Protein AF-A0A1C6GNT0-F1 (afdb_monomer_lite)

pLDDT: mean 76.72, std 12.76, range [43.44, 89.62]

Radius of gyration: 13.87 Å; chains: 1; bounding box: 28×22×47 Å

Sequence (69 aa):
MKKAKKFFDKHKKLSYFGNFIISLLGIIIFPYLFMPNFKGFILGLILTIIVLNILGLRWGPLLFKPKNN

Foldseek 3Di:
DVPLLVVCVVVVVVLQVVLVVLCCCLQPVQCVPPNVDPVSNVVSVVVSVVVSVVRNRDHDPPDDPPPDD

Secondary structure (DSSP, 8-state):
-HHHHHHHHH-HHHHHHHHHHHHHIIIIIHHHHH--SHHHHHHHHHHHHHHHHHHT--S-TTS------

Structure (mmCIF, N/CA/C/O backbone):
data_AF-A0A1C6GNT0-F1
#
_entry.id   AF-A0A1C6GNT0-F1
#
loop_
_atom_site.group_PDB
_atom_site.id
_atom_site.type_symbol
_atom_site.label_atom_id
_atom_site.label_alt_id
_atom_site.label_comp_id
_atom_site.label_asym_id
_atom_site.label_entity_id
_atom_site.label_seq_id
_atom_site.pdbx_PDB_ins_code
_atom_site.Cartn_x
_atom_site.Cartn_y
_atom_site.Cartn_z
_atom_site.occupancy
_atom_site.B_iso_or_equiv
_atom_site.auth_seq_id
_atom_site.auth_comp_id
_atom_site.auth_asym_id
_atom_site.auth_atom_id
_atom_site.pdbx_PDB_model_num
ATOM 1 N N . MET A 1 1 ? -8.802 15.801 5.085 1.00 52.56 1 MET A N 1
ATOM 2 C CA . MET A 1 1 ? -7.883 14.696 5.458 1.00 52.56 1 MET A CA 1
ATOM 3 C C . MET A 1 1 ? -8.232 13.947 6.758 1.00 52.56 1 MET A C 1
ATOM 5 O O . MET A 1 1 ? -7.973 12.756 6.818 1.00 52.56 1 MET A O 1
ATOM 9 N N . LYS A 1 2 ? -8.878 14.547 7.780 1.00 59.09 2 LYS A N 1
ATOM 10 C CA . LYS A 1 2 ? -9.198 13.842 9.052 1.00 59.09 2 LYS A CA 1
ATOM 11 C C . LYS A 1 2 ? -10.224 12.691 8.942 1.00 59.09 2 LYS A C 1
ATOM 13 O O . LYS A 1 2 ? -10.181 11.777 9.754 1.00 59.09 2 LYS A O 1
ATOM 18 N N . LYS A 1 3 ? -11.138 12.714 7.959 1.00 68.19 3 LYS A N 1
ATOM 19 C CA . LYS A 1 3 ? -12.216 11.709 7.822 1.00 68.19 3 LYS A CA 1
ATOM 20 C C . LYS A 1 3 ? -11.707 10.331 7.372 1.00 68.19 3 LYS A C 1
ATOM 22 O O . LYS A 1 3 ? -12.088 9.342 7.983 1.00 68.19 3 LYS A O 1
ATOM 27 N N . ALA A 1 4 ? -10.822 10.275 6.371 1.00 66.12 4 ALA A N 1
ATOM 28 C CA . ALA A 1 4 ? -10.257 9.017 5.866 1.00 66.12 4 ALA A CA 1
ATOM 29 C C . ALA A 1 4 ? -9.426 8.306 6.942 1.00 66.12 4 ALA A C 1
ATOM 31 O O . ALA A 1 4 ? -9.689 7.152 7.265 1.00 66.12 4 ALA A O 1
ATOM 32 N N . LYS A 1 5 ? -8.523 9.041 7.602 1.00 68.38 5 LYS A N 1
ATOM 33 C CA . LYS A 1 5 ? -7.731 8.521 8.722 1.00 68.38 5 LYS A CA 1
ATOM 34 C C . LYS A 1 5 ? -8.617 7.975 9.851 1.00 68.38 5 LYS A C 1
ATOM 36 O O . LYS A 1 5 ? -8.424 6.850 10.292 1.00 68.38 5 LYS A O 1
ATOM 41 N N . LYS A 1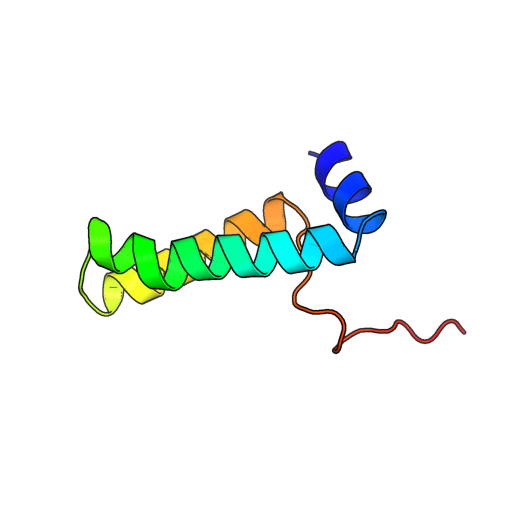 6 ? -9.662 8.717 10.245 1.00 74.88 6 LYS A N 1
ATOM 42 C CA . LYS A 1 6 ? -10.619 8.293 11.286 1.00 74.88 6 LYS A CA 1
ATOM 43 C C . LYS A 1 6 ? -11.452 7.068 10.870 1.00 74.88 6 LYS A C 1
ATOM 45 O O . LYS A 1 6 ? -11.795 6.249 11.718 1.00 74.88 6 LYS A O 1
ATOM 50 N N . PHE A 1 7 ? -11.758 6.925 9.580 1.00 77.56 7 PHE A N 1
ATOM 51 C CA . PHE A 1 7 ? -12.437 5.753 9.024 1.00 77.56 7 PHE A CA 1
ATOM 52 C C . PHE A 1 7 ? -11.543 4.508 9.072 1.00 77.56 7 PHE A C 1
ATOM 54 O O . PHE A 1 7 ? -11.958 3.479 9.602 1.00 77.56 7 PHE A O 1
ATOM 61 N N . PHE A 1 8 ? -10.298 4.604 8.603 1.00 73.81 8 PHE A N 1
ATOM 62 C CA . PHE A 1 8 ? -9.352 3.484 8.639 1.00 73.81 8 PHE A CA 1
ATOM 63 C C . PHE A 1 8 ? -8.904 3.128 10.064 1.00 73.81 8 PHE A C 1
ATOM 65 O O . PHE A 1 8 ? -8.690 1.952 10.356 1.00 73.81 8 PHE A O 1
ATOM 72 N N . ASP A 1 9 ? -8.862 4.099 10.979 1.00 70.62 9 ASP A N 1
ATOM 73 C CA . ASP A 1 9 ? -8.659 3.841 12.409 1.00 70.62 9 ASP A CA 1
ATOM 74 C C . ASP A 1 9 ? -9.821 3.048 13.029 1.00 70.62 9 ASP A C 1
ATOM 76 O O . ASP A 1 9 ? -9.588 2.145 13.839 1.00 70.62 9 ASP A O 1
ATOM 80 N N . LYS A 1 10 ? -11.066 3.337 12.623 1.00 79.19 10 LYS A N 1
ATOM 81 C CA . LYS A 1 10 ? -12.257 2.576 13.038 1.00 79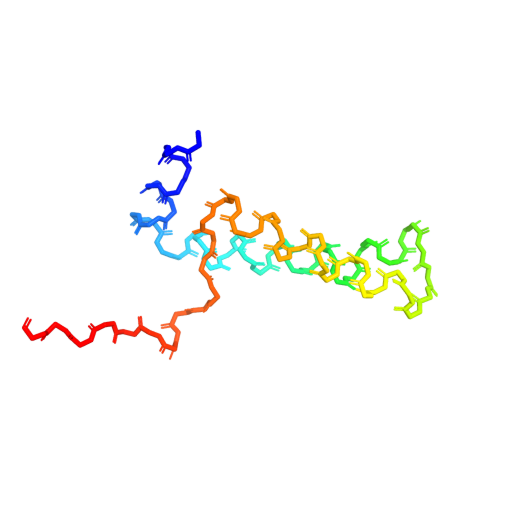.19 10 LYS A CA 1
ATOM 82 C C . LYS A 1 10 ? -12.294 1.182 12.398 1.00 79.19 10 LYS A C 1
ATOM 84 O O . LYS A 1 10 ? -12.693 0.217 13.046 1.00 79.19 10 LYS A O 1
ATOM 89 N N . HIS A 1 11 ? -11.838 1.059 11.153 1.00 81.12 11 HIS A N 1
ATOM 90 C CA . HIS A 1 11 ? -11.867 -0.176 10.371 1.00 81.12 11 HIS A CA 1
ATOM 91 C C . HIS A 1 11 ? -10.457 -0.718 10.103 1.00 81.12 11 HIS A C 1
ATOM 93 O O . HIS A 1 11 ? -9.988 -0.766 8.965 1.00 81.12 11 HIS A O 1
ATOM 99 N N . LYS A 1 12 ? -9.792 -1.197 11.162 1.00 74.19 12 LYS A N 1
ATOM 100 C CA . LYS A 1 12 ? -8.404 -1.696 11.105 1.00 74.19 12 LYS A CA 1
ATOM 101 C C . LYS A 1 12 ? -8.171 -2.751 10.013 1.00 74.19 12 LYS A C 1
ATOM 103 O O . LYS A 1 12 ? -7.184 -2.662 9.298 1.00 74.19 12 LYS A O 1
ATOM 108 N N . LYS A 1 13 ? -9.093 -3.706 9.817 1.00 78.69 13 LYS A N 1
ATOM 109 C CA . LYS A 1 13 ? -8.986 -4.720 8.742 1.00 78.69 13 LYS A CA 1
ATOM 110 C C . LYS A 1 13 ? -8.916 -4.091 7.344 1.00 78.69 13 LYS A C 1
ATOM 112 O O . LYS A 1 13 ? -8.080 -4.491 6.544 1.00 78.69 13 LYS A O 1
ATOM 117 N N . LEU A 1 14 ? -9.747 -3.079 7.080 1.00 79.19 14 LEU A N 1
ATOM 118 C CA . LEU A 1 14 ? -9.739 -2.336 5.815 1.00 79.19 14 LEU A CA 1
ATOM 119 C C . LEU A 1 14 ? -8.480 -1.479 5.669 1.00 79.19 14 LEU A C 1
ATOM 121 O O . LEU A 1 14 ? -7.969 -1.335 4.565 1.00 79.19 14 LEU A O 1
ATOM 125 N N . SER A 1 15 ? -7.951 -0.960 6.778 1.00 80.38 15 SER A N 1
ATOM 126 C CA . SER A 1 15 ? -6.670 -0.250 6.796 1.00 80.38 15 SER A CA 1
ATOM 127 C C . SER A 1 15 ? -5.513 -1.157 6.355 1.00 80.38 15 SER A C 1
ATOM 129 O O . SER A 1 15 ? -4.715 -0.779 5.502 1.00 80.38 15 SER A O 1
ATOM 131 N N . TYR A 1 16 ? -5.468 -2.394 6.858 1.00 80.06 16 TYR A N 1
ATOM 132 C CA . TYR A 1 16 ? -4.454 -3.375 6.459 1.00 80.06 16 TYR A CA 1
ATOM 133 C C . TYR A 1 16 ? -4.614 -3.840 5.016 1.00 80.06 16 TYR A C 1
ATOM 135 O O . TYR A 1 16 ? -3.629 -3.957 4.291 1.00 80.06 16 TYR A O 1
ATOM 143 N N . PHE A 1 17 ? -5.854 -4.066 4.590 1.00 84.31 17 PHE A N 1
ATOM 144 C CA . PHE A 1 17 ? -6.147 -4.460 3.218 1.00 84.31 17 PHE A CA 1
ATOM 145 C C . PHE A 1 17 ? -5.777 -3.354 2.220 1.00 84.31 17 PHE A C 1
ATOM 147 O O . PHE A 1 17 ? -5.113 -3.619 1.221 1.00 84.31 17 PHE A O 1
ATOM 154 N N . GLY A 1 18 ? -6.112 -2.099 2.535 1.00 84.25 18 GLY A N 1
ATOM 155 C CA . GLY A 1 18 ? -5.704 -0.940 1.745 1.00 84.25 18 GLY A CA 1
ATOM 156 C C . GLY A 1 18 ? -4.186 -0.789 1.680 1.00 84.25 18 GLY A C 1
ATOM 157 O O . GLY A 1 18 ? -3.650 -0.543 0.603 1.00 84.25 18 GLY A O 1
ATOM 158 N N . ASN A 1 19 ? -3.485 -1.009 2.800 1.00 86.75 19 ASN A N 1
ATOM 159 C CA . ASN A 1 19 ? -2.024 -1.001 2.820 1.00 86.75 19 ASN A CA 1
ATOM 160 C C . ASN A 1 19 ? -1.443 -2.035 1.855 1.00 86.75 19 ASN A C 1
ATOM 162 O O . ASN A 1 19 ? -0.607 -1.697 1.026 1.00 86.75 19 ASN A O 1
ATOM 166 N N . PHE A 1 20 ? -1.924 -3.276 1.937 1.00 84.56 20 PHE A N 1
ATOM 167 C CA . PHE A 1 20 ? -1.472 -4.362 1.073 1.00 84.56 20 PHE A CA 1
ATOM 168 C C . PHE A 1 20 ? -1.690 -4.045 -0.411 1.00 84.56 20 PHE A C 1
ATOM 170 O O . PHE A 1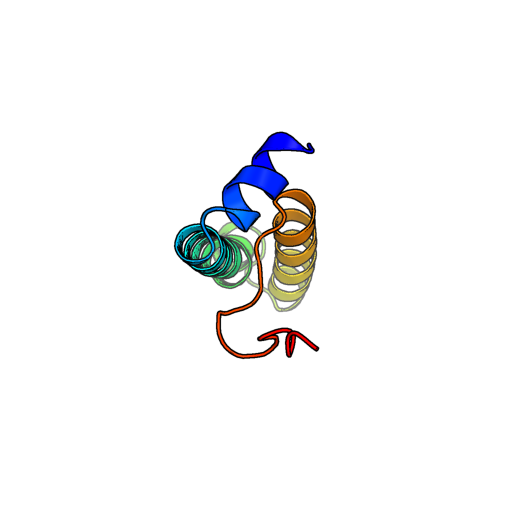 20 ? -0.758 -4.182 -1.197 1.00 84.56 20 PHE A O 1
ATOM 177 N N . ILE A 1 21 ? -2.876 -3.549 -0.782 1.00 88.69 21 ILE A N 1
ATOM 178 C CA . ILE A 1 21 ? -3.186 -3.171 -2.170 1.00 88.69 21 ILE A CA 1
ATOM 179 C C . ILE A 1 21 ? -2.262 -2.055 -2.664 1.00 88.69 21 ILE A C 1
ATOM 181 O O . ILE A 1 21 ? -1.707 -2.157 -3.756 1.00 88.69 21 ILE A O 1
ATOM 185 N N . ILE A 1 22 ? -2.075 -0.999 -1.870 1.00 87.88 22 ILE A N 1
ATOM 186 C CA . ILE A 1 22 ? -1.243 0.148 -2.259 1.00 87.88 22 ILE A CA 1
ATOM 187 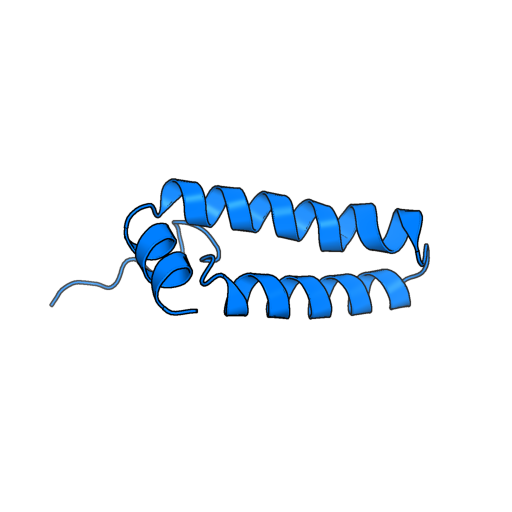C C . ILE A 1 22 ? 0.229 -0.251 -2.364 1.00 87.88 22 ILE A C 1
ATOM 189 O O . ILE A 1 22 ? 0.896 0.158 -3.311 1.00 87.88 22 ILE A O 1
ATOM 193 N N . SER A 1 23 ? 0.721 -1.098 -1.458 1.00 86.56 23 SER A N 1
ATOM 194 C CA . SER A 1 23 ? 2.057 -1.682 -1.570 1.00 86.56 23 SER A CA 1
ATOM 195 C C . SER A 1 23 ? 2.197 -2.544 -2.822 1.00 86.56 23 SER A C 1
ATOM 197 O O . SER A 1 23 ? 3.188 -2.404 -3.529 1.00 86.56 23 SER A O 1
ATOM 199 N N . LEU A 1 24 ? 1.211 -3.380 -3.155 1.00 87.50 24 LEU A N 1
ATOM 200 C CA . LEU A 1 24 ? 1.252 -4.188 -4.376 1.00 87.50 24 LEU A CA 1
ATOM 201 C C . LEU A 1 24 ? 1.319 -3.300 -5.631 1.00 87.50 24 LEU A C 1
ATOM 203 O O . LEU A 1 24 ? 2.137 -3.524 -6.523 1.00 87.50 24 LEU A O 1
ATOM 207 N N . LEU A 1 25 ? 0.491 -2.253 -5.668 1.00 87.12 25 LEU A N 1
ATOM 208 C CA . LEU A 1 25 ? 0.435 -1.300 -6.774 1.00 87.12 25 LEU A CA 1
ATOM 209 C C . LEU A 1 25 ? 1.740 -0.515 -6.924 1.00 87.12 25 LEU A C 1
ATOM 211 O O . LEU A 1 25 ? 2.262 -0.403 -8.030 1.00 87.12 25 LEU A O 1
ATOM 215 N N . GLY A 1 26 ? 2.283 0.019 -5.834 1.00 85.19 26 GLY A N 1
ATOM 216 C CA . GLY A 1 26 ? 3.466 0.871 -5.902 1.00 85.19 26 GLY A CA 1
ATOM 217 C C . GLY A 1 26 ? 4.789 0.111 -6.008 1.00 85.19 26 GLY A C 1
ATOM 218 O O . GLY A 1 26 ? 5.739 0.636 -6.577 1.00 85.19 26 GLY A O 1
ATOM 219 N N . ILE A 1 27 ? 4.865 -1.122 -5.507 1.00 83.38 27 ILE A N 1
ATOM 220 C CA . ILE A 1 27 ? 6.107 -1.912 -5.509 1.00 83.38 27 ILE A CA 1
ATOM 221 C C . ILE A 1 27 ? 6.204 -2.808 -6.749 1.00 83.38 27 ILE A C 1
ATOM 223 O O . ILE A 1 27 ? 7.306 -3.027 -7.246 1.00 83.38 27 ILE A O 1
ATOM 227 N N . ILE A 1 28 ? 5.079 -3.317 -7.265 1.00 82.62 28 ILE A N 1
ATOM 228 C CA . ILE A 1 28 ? 5.074 -4.244 -8.409 1.00 82.62 28 ILE A CA 1
ATOM 229 C C . ILE A 1 28 ? 4.609 -3.533 -9.679 1.00 82.62 28 ILE A C 1
ATOM 231 O O . ILE A 1 28 ? 5.336 -3.485 -10.668 1.00 82.62 28 ILE A O 1
ATOM 235 N N . ILE A 1 29 ? 3.408 -2.952 -9.656 1.00 83.69 29 ILE A N 1
ATOM 236 C CA . ILE A 1 29 ? 2.755 -2.442 -10.872 1.00 83.69 29 ILE A CA 1
ATOM 237 C C . ILE A 1 29 ? 3.401 -1.138 -11.357 1.00 83.69 29 ILE A C 1
ATOM 239 O O . ILE A 1 29 ? 3.631 -0.972 -12.552 1.00 83.69 29 ILE A O 1
ATOM 243 N N . PHE A 1 30 ? 3.741 -0.227 -10.446 1.00 83.44 30 PHE A N 1
ATOM 244 C CA . PHE A 1 30 ? 4.360 1.054 -10.785 1.00 83.44 30 PHE A CA 1
ATOM 245 C C . PHE A 1 30 ? 5.716 0.908 -11.498 1.00 83.44 30 PHE A C 1
ATOM 247 O O . PHE A 1 30 ? 5.849 1.450 -12.598 1.00 83.44 30 PHE A O 1
ATOM 254 N N . PRO A 1 31 ? 6.713 0.172 -10.963 1.00 83.25 31 PRO A N 1
ATOM 255 C CA . PRO A 1 31 ? 7.955 -0.038 -11.698 1.00 83.25 31 PRO A CA 1
ATOM 256 C C . PRO A 1 31 ? 7.723 -0.824 -12.989 1.00 83.25 31 PRO A C 1
ATOM 258 O O . PRO A 1 31 ? 8.305 -0.476 -14.006 1.00 83.25 31 PRO A O 1
ATOM 261 N N . TYR A 1 32 ? 6.831 -1.818 -13.003 1.00 84.25 32 TYR A N 1
ATOM 262 C CA . TYR A 1 32 ? 6.554 -2.575 -14.225 1.00 84.25 32 TYR A CA 1
ATOM 263 C C . TYR A 1 32 ? 6.014 -1.701 -15.374 1.00 84.25 32 TYR A C 1
ATOM 265 O O . TYR A 1 32 ? 6.436 -1.870 -16.514 1.00 84.25 32 TYR A O 1
ATOM 273 N N . LEU A 1 33 ? 5.119 -0.748 -15.083 1.00 83.75 33 LEU A N 1
ATOM 274 C CA . LEU A 1 33 ? 4.476 0.092 -16.103 1.00 83.75 33 LEU A CA 1
ATOM 275 C C . LEU A 1 33 ? 5.264 1.355 -16.470 1.00 83.75 33 LEU A C 1
ATOM 277 O O . LEU A 1 33 ? 5.258 1.753 -17.631 1.00 83.75 33 LEU A O 1
ATOM 281 N N . PHE A 1 34 ? 5.903 2.014 -15.500 1.00 82.38 34 PHE A N 1
ATOM 282 C CA . PHE A 1 34 ? 6.501 3.339 -15.714 1.00 82.38 34 PHE A CA 1
ATOM 283 C C . PHE A 1 34 ? 8.029 3.318 -15.780 1.00 82.38 34 PHE A C 1
ATOM 285 O O . PHE A 1 34 ? 8.624 4.161 -16.448 1.00 82.38 34 PHE A O 1
ATOM 292 N N . MET A 1 35 ? 8.687 2.399 -15.065 1.00 83.06 35 MET A N 1
ATOM 293 C CA . MET A 1 35 ? 10.148 2.380 -14.951 1.00 83.06 35 MET A CA 1
ATOM 294 C C . MET A 1 35 ? 10.644 0.989 -14.510 1.00 83.06 35 MET A C 1
ATOM 296 O O . MET A 1 35 ? 10.842 0.772 -13.308 1.00 83.06 35 MET A O 1
ATOM 300 N N . PRO A 1 36 ? 10.876 0.046 -15.448 1.00 81.94 36 PRO A N 1
ATOM 301 C CA . PRO A 1 36 ? 11.218 -1.352 -15.147 1.00 81.94 36 PRO A CA 1
ATOM 302 C C . PRO A 1 36 ? 12.689 -1.519 -14.725 1.00 81.94 36 PRO A C 1
ATOM 304 O O . PRO A 1 36 ? 13.402 -2.407 -15.175 1.00 81.94 36 PRO A O 1
ATOM 307 N N . ASN A 1 37 ? 13.154 -0.632 -13.848 1.00 85.25 37 ASN A N 1
ATOM 308 C CA . ASN A 1 37 ? 14.516 -0.534 -13.349 1.00 85.25 37 ASN A CA 1
ATOM 309 C C . ASN A 1 37 ? 14.492 -0.435 -11.819 1.00 85.25 37 ASN A C 1
ATOM 311 O O . ASN A 1 37 ? 13.522 0.041 -11.228 1.00 85.25 37 ASN A O 1
ATOM 315 N N . PHE A 1 38 ? 15.614 -0.753 -11.169 1.00 83.56 38 PHE A N 1
ATOM 316 C CA . PHE A 1 38 ? 15.745 -0.657 -9.708 1.00 83.56 38 PHE A CA 1
ATOM 317 C C . PHE A 1 38 ? 15.402 0.741 -9.151 1.00 83.56 38 PHE A C 1
ATOM 319 O O . PHE A 1 38 ? 14.818 0.875 -8.079 1.00 83.56 38 PHE A O 1
ATOM 326 N N . LYS A 1 39 ? 15.681 1.805 -9.916 1.00 85.75 39 LYS A N 1
ATOM 327 C CA . LYS A 1 39 ? 15.300 3.182 -9.558 1.00 85.75 39 LYS A CA 1
ATOM 328 C C . LYS A 1 39 ? 13.778 3.383 -9.502 1.00 85.75 39 LYS A C 1
ATOM 330 O O . LYS A 1 39 ? 13.301 4.092 -8.622 1.00 85.75 39 LYS A O 1
ATOM 335 N N . GLY A 1 40 ? 13.024 2.738 -10.394 1.00 84.12 40 GLY A N 1
ATOM 336 C CA . GLY A 1 40 ? 11.558 2.773 -10.397 1.00 84.12 40 GLY A CA 1
ATOM 337 C C . GLY A 1 40 ? 10.958 2.090 -9.177 1.00 84.12 40 GLY A C 1
ATOM 338 O O . GLY A 1 40 ? 9.997 2.592 -8.603 1.00 84.12 40 GLY A O 1
ATOM 339 N N . PHE A 1 41 ? 11.579 0.998 -8.727 1.00 84.75 41 PHE A N 1
ATOM 340 C CA . PHE A 1 41 ? 11.203 0.318 -7.489 1.00 84.75 41 PHE A CA 1
ATOM 341 C C . PHE A 1 41 ? 11.388 1.225 -6.262 1.00 84.75 41 PHE A C 1
ATOM 343 O O . PHE A 1 41 ? 10.474 1.348 -5.448 1.00 84.75 41 PHE A O 1
ATOM 350 N N . ILE A 1 42 ? 12.528 1.922 -6.154 1.00 88.56 42 ILE A N 1
ATOM 351 C CA . ILE A 1 42 ? 12.778 2.886 -5.065 1.00 88.56 42 ILE A CA 1
ATOM 352 C C . ILE A 1 42 ? 11.748 4.022 -5.097 1.00 88.56 42 ILE A C 1
ATOM 354 O O . ILE A 1 42 ? 11.180 4.375 -4.063 1.00 88.56 42 ILE A O 1
ATOM 358 N N . LEU A 1 43 ? 11.484 4.582 -6.281 1.00 87.69 43 LEU A N 1
ATOM 359 C CA . LEU A 1 43 ? 10.519 5.669 -6.439 1.00 87.69 43 LEU A CA 1
ATOM 360 C C . LEU A 1 43 ? 9.098 5.213 -6.065 1.00 87.69 43 LEU A C 1
ATOM 362 O O . LEU A 1 43 ? 8.393 5.914 -5.339 1.00 87.69 43 LEU A O 1
ATOM 366 N N . GLY A 1 44 ? 8.713 4.012 -6.501 1.00 87.00 44 GLY A N 1
ATOM 367 C CA . GLY A 1 44 ? 7.445 3.373 -6.161 1.00 87.00 44 GLY A CA 1
ATOM 368 C C . GLY A 1 44 ? 7.291 3.129 -4.660 1.00 87.00 44 GLY A C 1
ATOM 369 O O . GLY A 1 44 ? 6.232 3.414 -4.099 1.00 87.00 44 GLY A O 1
ATOM 370 N N . LEU A 1 45 ? 8.358 2.707 -3.974 1.00 86.44 45 LEU A N 1
ATOM 371 C CA . LEU A 1 45 ? 8.395 2.577 -2.513 1.00 86.44 45 LEU A CA 1
ATOM 372 C C . LEU A 1 45 ? 8.148 3.914 -1.804 1.00 86.44 45 LEU A C 1
ATOM 374 O O . LEU A 1 45 ? 7.300 3.984 -0.912 1.00 86.44 45 LEU A O 1
ATOM 378 N N . ILE A 1 46 ? 8.844 4.978 -2.212 1.00 89.62 46 ILE A N 1
ATOM 379 C CA . ILE A 1 46 ? 8.678 6.318 -1.626 1.00 89.62 46 ILE A CA 1
ATOM 380 C C . ILE A 1 46 ? 7.236 6.802 -1.816 1.00 89.62 46 ILE A C 1
ATOM 382 O O . ILE A 1 46 ? 6.598 7.250 -0.860 1.00 89.62 46 ILE A O 1
ATOM 386 N N . LEU A 1 47 ? 6.694 6.650 -3.027 1.00 87.69 47 LEU A N 1
ATOM 387 C CA . LEU A 1 47 ? 5.326 7.051 -3.350 1.00 87.69 47 LEU A CA 1
ATOM 388 C C . LEU A 1 47 ? 4.300 6.273 -2.514 1.00 87.69 47 LEU A C 1
ATOM 390 O O . LEU A 1 47 ? 3.381 6.861 -1.944 1.00 87.69 47 LEU A O 1
ATOM 394 N N . THR A 1 48 ? 4.504 4.961 -2.382 1.00 88.00 48 THR A N 1
ATOM 395 C CA . THR A 1 48 ? 3.684 4.074 -1.548 1.00 88.00 48 THR A CA 1
ATOM 396 C C . THR A 1 48 ? 3.658 4.577 -0.108 1.00 88.00 48 THR A C 1
ATOM 398 O O . THR A 1 48 ? 2.583 4.786 0.447 1.00 88.00 48 THR A O 1
ATOM 401 N N . ILE A 1 49 ? 4.821 4.843 0.495 1.00 86.19 49 ILE A N 1
ATOM 402 C CA . ILE A 1 49 ? 4.923 5.315 1.886 1.00 86.19 49 ILE A CA 1
ATOM 403 C C . ILE A 1 49 ? 4.165 6.634 2.082 1.00 86.19 49 ILE A C 1
ATOM 405 O O . ILE A 1 49 ? 3.429 6.778 3.062 1.00 86.19 49 ILE A O 1
ATOM 409 N N . ILE A 1 50 ? 4.297 7.576 1.145 1.00 88.00 50 ILE A N 1
ATOM 410 C CA . ILE A 1 50 ? 3.593 8.864 1.197 1.00 88.00 50 ILE A CA 1
ATOM 411 C C . ILE A 1 50 ? 2.075 8.648 1.162 1.00 88.00 50 ILE A C 1
ATOM 413 O O . ILE A 1 50 ? 1.359 9.173 2.018 1.00 88.00 50 ILE A O 1
ATOM 417 N N . VAL A 1 51 ? 1.577 7.839 0.223 1.00 86.81 51 VAL A N 1
ATOM 418 C CA . VAL A 1 51 ? 0.139 7.554 0.075 1.00 86.81 51 VAL A CA 1
ATOM 419 C C . VAL A 1 51 ? -0.422 6.866 1.321 1.00 86.81 51 VAL A C 1
ATOM 421 O O . VAL A 1 51 ? -1.469 7.272 1.833 1.00 86.81 51 VAL A O 1
ATOM 424 N N . LEU A 1 52 ? 0.288 5.870 1.854 1.00 85.62 52 LEU A N 1
ATOM 425 C CA . LEU A 1 52 ? -0.104 5.171 3.078 1.00 85.62 52 LEU A CA 1
ATOM 426 C C . LEU A 1 52 ? -0.205 6.131 4.269 1.00 85.62 52 LEU A C 1
ATOM 428 O O . LEU A 1 52 ? -1.174 6.071 5.031 1.00 85.62 52 LEU A O 1
ATOM 432 N N . ASN A 1 53 ? 0.751 7.053 4.398 1.00 82.25 53 ASN A N 1
ATOM 433 C CA . ASN A 1 53 ? 0.774 8.037 5.476 1.00 82.25 53 ASN A CA 1
ATOM 434 C C . ASN A 1 53 ? -0.378 9.053 5.350 1.00 82.25 53 ASN A C 1
ATOM 436 O O . ASN A 1 53 ? -1.075 9.328 6.330 1.00 82.25 53 ASN A O 1
ATOM 440 N N . ILE A 1 54 ? -0.655 9.536 4.132 1.00 82.88 54 ILE A N 1
ATOM 441 C CA . ILE A 1 54 ? -1.775 10.454 3.855 1.00 82.88 54 ILE A CA 1
ATOM 442 C C . ILE A 1 54 ? -3.125 9.800 4.179 1.00 82.88 54 ILE A C 1
ATOM 444 O O . ILE A 1 54 ? -4.002 10.435 4.774 1.00 82.88 54 ILE A O 1
ATOM 448 N N . LEU A 1 55 ? -3.300 8.532 3.803 1.00 79.75 55 LEU A N 1
ATOM 449 C CA . LEU A 1 55 ? -4.542 7.792 4.031 1.00 79.75 55 LEU A CA 1
ATOM 450 C C . LEU A 1 55 ? -4.677 7.282 5.475 1.00 79.75 55 LEU A C 1
ATOM 452 O O . LEU A 1 55 ? -5.785 6.964 5.908 1.00 79.75 55 LEU A O 1
ATOM 456 N N . GLY A 1 56 ? -3.585 7.253 6.245 1.00 76.06 56 GLY A N 1
ATOM 457 C CA . GLY A 1 56 ? -3.566 6.696 7.598 1.00 76.06 56 GLY A CA 1
ATOM 458 C C . GLY A 1 56 ? -3.690 5.173 7.608 1.00 76.06 56 GLY A C 1
ATOM 459 O O . GLY A 1 56 ? -4.284 4.601 8.526 1.00 76.06 56 GLY A O 1
ATOM 460 N N . LEU A 1 57 ? -3.176 4.521 6.566 1.00 79.50 57 LEU A N 1
ATOM 461 C CA . LEU A 1 57 ? -3.176 3.071 6.446 1.00 79.50 57 LEU A CA 1
ATOM 462 C C . LEU A 1 57 ? -2.062 2.492 7.317 1.00 79.50 57 LEU A C 1
ATOM 464 O O . LEU A 1 57 ? -0.931 2.976 7.317 1.00 79.50 57 LEU A O 1
ATOM 468 N N . ARG A 1 58 ? -2.406 1.494 8.130 1.00 72.19 58 ARG A N 1
ATOM 469 C CA . ARG A 1 58 ? -1.497 0.924 9.125 1.00 72.19 58 ARG A CA 1
ATOM 470 C C . ARG A 1 58 ? -0.726 -0.246 8.518 1.00 72.19 58 ARG A C 1
ATOM 472 O O . ARG A 1 58 ? -1.30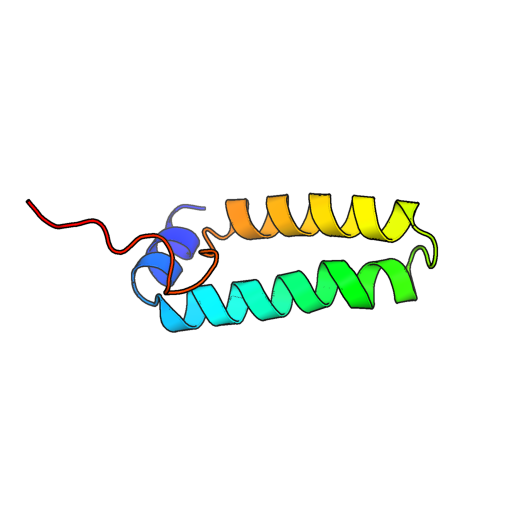6 -1.100 7.853 1.00 72.19 58 ARG A O 1
ATOM 479 N N . TRP A 1 59 ? 0.564 -0.330 8.829 1.00 65.19 59 TRP A N 1
ATOM 480 C CA . TRP A 1 59 ? 1.409 -1.471 8.481 1.00 65.19 59 TRP A CA 1
ATOM 481 C C . TRP A 1 59 ? 1.112 -2.652 9.416 1.00 65.19 59 TRP A C 1
ATOM 483 O O . TRP A 1 59 ? 1.684 -2.769 10.494 1.00 65.19 59 TRP A O 1
ATOM 493 N N . GLY A 1 60 ? 0.174 -3.506 9.004 1.00 63.69 60 GLY A N 1
ATOM 494 C CA . GLY A 1 60 ? -0.086 -4.833 9.575 1.00 63.69 60 GLY A CA 1
ATOM 495 C C . GLY A 1 60 ? -0.709 -4.905 10.991 1.00 63.69 60 GLY A C 1
ATOM 496 O O . GLY A 1 60 ? -0.509 -4.033 11.840 1.00 63.69 60 GLY A O 1
ATOM 497 N N . PRO A 1 61 ? -1.478 -5.970 11.290 1.00 56.72 61 PRO A N 1
ATOM 498 C CA . PRO A 1 61 ? -2.110 -6.186 12.597 1.00 56.72 61 PRO A CA 1
ATOM 499 C C . PRO A 1 61 ? -1.149 -6.575 13.736 1.00 56.72 61 PRO A C 1
ATOM 501 O O . PRO A 1 61 ? -1.607 -6.718 14.867 1.00 56.72 61 PRO A O 1
ATOM 504 N N . LEU A 1 62 ? 0.153 -6.748 13.477 1.00 52.62 62 LEU A N 1
ATOM 505 C CA . LEU A 1 62 ? 1.032 -7.557 14.335 1.00 52.62 62 LEU A CA 1
ATOM 506 C C . LEU A 1 62 ? 2.150 -6.828 15.097 1.00 52.62 62 LEU A C 1
ATOM 508 O O . LEU A 1 62 ? 2.768 -7.466 15.938 1.00 52.62 62 LEU A O 1
ATOM 512 N N . LEU A 1 63 ? 2.404 -5.532 14.885 1.00 51.53 63 LEU A N 1
ATOM 513 C CA . LEU A 1 63 ? 3.552 -4.874 15.546 1.00 51.53 63 LEU A CA 1
ATOM 514 C C . LEU A 1 63 ? 3.199 -3.873 16.646 1.00 51.53 63 LEU A C 1
ATOM 516 O O . LEU A 1 63 ? 4.044 -3.563 17.475 1.00 51.53 63 LEU A O 1
ATOM 520 N N . PHE A 1 64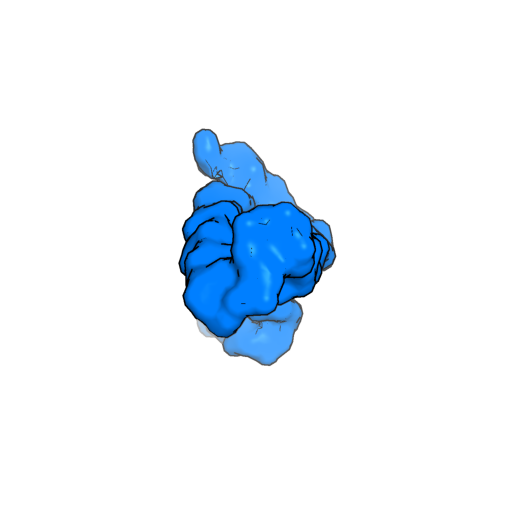 ? 1.952 -3.409 16.723 1.00 50.28 64 PHE A N 1
ATOM 521 C CA . PHE A 1 64 ? 1.544 -2.473 17.769 1.00 50.28 64 PHE A CA 1
ATOM 522 C C . PHE A 1 64 ? 0.125 -2.785 18.228 1.00 50.28 64 PHE A C 1
ATOM 524 O O . PHE A 1 64 ? -0.844 -2.128 17.843 1.00 50.28 64 PHE A O 1
ATOM 531 N N . LYS A 1 65 ? -0.003 -3.800 19.084 1.00 47.34 65 LYS A N 1
ATOM 532 C CA . LYS A 1 65 ? -1.056 -3.782 20.098 1.00 47.34 65 LYS A CA 1
ATOM 533 C C . LYS A 1 65 ? -0.557 -2.775 21.143 1.00 47.34 65 LYS A C 1
ATOM 535 O O . LYS A 1 65 ? 0.365 -3.130 21.873 1.00 47.34 65 LYS A O 1
ATOM 540 N N . PRO A 1 66 ? -1.045 -1.519 21.197 1.00 49.22 66 PRO A N 1
ATOM 541 C CA . PRO A 1 66 ? -0.746 -0.692 22.354 1.00 49.22 66 PRO A CA 1
ATOM 542 C C . PRO A 1 66 ? -1.247 -1.470 23.570 1.00 49.22 66 PRO A C 1
ATOM 544 O O . PRO A 1 66 ? -2.418 -1.853 23.641 1.00 49.22 66 PRO A O 1
ATOM 547 N N . LYS A 1 67 ? -0.317 -1.808 24.460 1.00 47.12 67 LYS A N 1
ATOM 548 C CA . LYS A 1 67 ? -0.620 -2.330 25.782 1.00 47.12 67 LYS A CA 1
ATOM 549 C C . LYS A 1 67 ? -1.399 -1.215 26.476 1.00 47.12 67 LYS A C 1
ATOM 551 O O . LYS A 1 67 ? -0.828 -0.172 26.769 1.00 47.12 67 LYS A O 1
ATOM 556 N N . ASN A 1 68 ? -2.713 -1.393 26.602 1.00 50.41 68 ASN A N 1
ATOM 557 C CA . ASN A 1 68 ? -3.540 -0.555 27.461 1.00 50.41 68 ASN A CA 1
ATOM 558 C C . ASN A 1 68 ? -3.012 -0.772 28.885 1.00 50.41 68 ASN A C 1
ATOM 560 O O . ASN A 1 68 ? -3.208 -1.857 29.433 1.00 50.41 68 ASN A O 1
ATOM 564 N N . ASN A 1 69 ? -2.286 0.213 29.409 1.00 43.44 69 ASN A N 1
ATOM 565 C CA . ASN A 1 69 ? -2.177 0.447 30.844 1.00 43.44 69 ASN A CA 1
ATOM 566 C C . ASN A 1 69 ? -3.260 1.457 31.214 1.00 43.44 69 ASN A C 1
ATOM 568 O O . ASN A 1 69 ? -3.429 2.419 30.428 1.00 43.44 69 ASN A O 1
#